Protein AF-A0A4Y1VG42-F1 (afdb_monomer)

Sequence (55 aa):
MSKIKKTIHVYSEGKYMGNIMYIYCIPSFSEEELEDEILRYFPNLKGKRWNLKFS

Radius of gyration: 11.28 Å; Cα contacts (8 Å, |Δi|>4): 71; chains: 1; bounding box: 31×24×23 Å

Nearest PDB structures (foldseek):
  6grq-assembly1_A  TM=6.156E-01  e=1.786E+00  Mus musculus
  2qdn-assembly1_A  TM=5.057E-01  e=1.458E+00  Mus musculus
  8k7r-assembly1_E  TM=5.308E-01  e=3.067E+00  Homo sapiens
  8w7p-assembly2_B  TM=3.248E-01  e=7.386E+00  Paenibacillus sp. FPU-7

Organism: Bacteroides uniformis (NCBI:txid820)

Foldseek 3Di:
DPPQFFKKFKFFPNHTPGIDGHPGHDDDDDPVRVVVVCCVVVVVCVVGDMDIDTD

Structure (mmCIF, N/CA/C/O backbone):
data_AF-A0A4Y1VG42-F1
#
_entry.id   AF-A0A4Y1VG42-F1
#
loop_
_atom_site.group_PDB
_atom_site.id
_atom_site.type_symbol
_atom_site.label_atom_id
_atom_site.label_alt_id
_atom_site.label_comp_id
_atom_site.label_asym_id
_atom_site.label_entity_id
_atom_site.label_seq_id
_atom_site.pdbx_PDB_ins_code
_atom_site.Cartn_x
_atom_site.Cartn_y
_atom_site.Cartn_z
_atom_site.occupancy
_atom_site.B_iso_or_equiv
_atom_site.auth_seq_id
_atom_site.auth_comp_id
_atom_site.auth_asym_id
_atom_site.auth_atom_id
_atom_site.pdbx_PDB_model_num
ATOM 1 N N . MET A 1 1 ? 21.708 -12.067 -0.203 1.00 45.88 1 MET A N 1
ATOM 2 C CA . MET A 1 1 ? 20.979 -11.642 -1.418 1.00 45.88 1 MET A CA 1
ATOM 3 C C . MET A 1 1 ? 19.732 -10.893 -0.980 1.00 45.88 1 MET A C 1
ATOM 5 O O . MET A 1 1 ? 18.842 -11.512 -0.410 1.00 45.88 1 MET A O 1
ATOM 9 N N . SER A 1 2 ? 19.692 -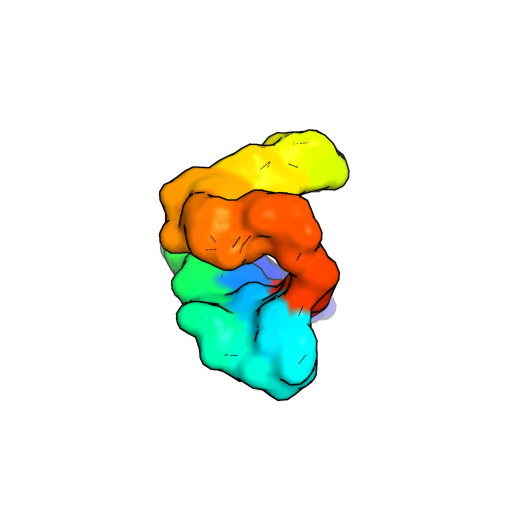9.571 -1.152 1.00 55.88 2 SER A N 1
ATOM 10 C CA . SER A 1 2 ? 18.486 -8.784 -0.876 1.00 55.88 2 SER A CA 1
ATOM 11 C C . SER A 1 2 ? 17.383 -9.260 -1.816 1.00 55.88 2 SER A C 1
ATOM 13 O O . SER A 1 2 ? 17.554 -9.204 -3.032 1.00 55.88 2 SER A O 1
ATOM 15 N N . LYS A 1 3 ? 16.285 -9.801 -1.276 1.00 63.31 3 LYS A N 1
ATOM 16 C CA . LYS A 1 3 ? 15.124 -10.152 -2.100 1.00 63.31 3 LYS A CA 1
ATOM 17 C C . LYS A 1 3 ? 14.658 -8.873 -2.788 1.00 63.31 3 LYS A C 1
ATOM 19 O O . LYS A 1 3 ? 14.392 -7.880 -2.112 1.00 63.31 3 LYS A O 1
ATOM 24 N N . ILE A 1 4 ? 14.628 -8.889 -4.118 1.00 77.12 4 ILE A N 1
ATOM 25 C CA . ILE A 1 4 ? 14.097 -7.780 -4.903 1.00 77.12 4 ILE A CA 1
ATOM 26 C C . ILE A 1 4 ? 12.622 -7.680 -4.543 1.00 77.12 4 ILE A C 1
ATOM 28 O O . ILE A 1 4 ? 11.853 -8.587 -4.860 1.00 77.12 4 ILE A O 1
ATOM 32 N N . LYS A 1 5 ? 12.256 -6.607 -3.843 1.00 82.62 5 LYS A N 1
ATOM 33 C CA . LYS A 1 5 ? 10.862 -6.319 -3.536 1.00 82.62 5 LYS A CA 1
ATOM 34 C C . LYS A 1 5 ? 10.188 -5.902 -4.835 1.00 82.62 5 LYS A C 1
ATOM 36 O O . LYS A 1 5 ? 10.692 -5.026 -5.543 1.00 82.62 5 LYS A O 1
ATOM 41 N N . LYS A 1 6 ? 9.090 -6.56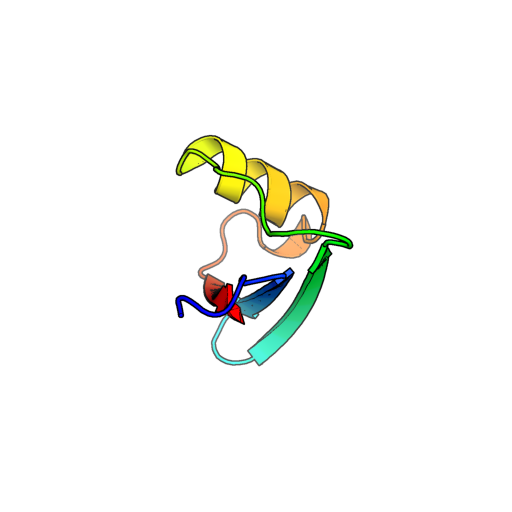5 -5.165 1.00 89.62 6 LYS A N 1
ATOM 42 C CA . LYS A 1 6 ? 8.316 -6.356 -6.395 1.00 89.62 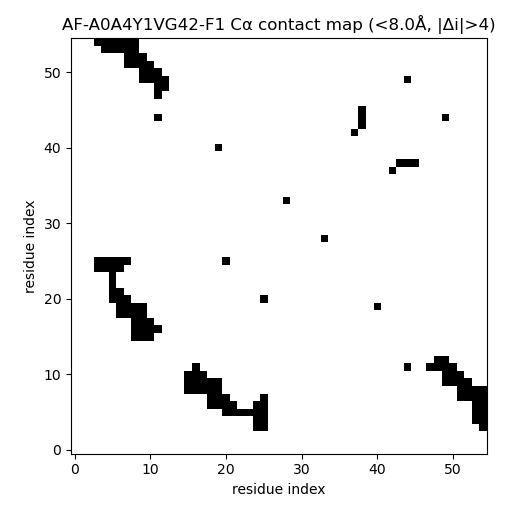6 LYS A CA 1
ATOM 43 C C . LYS A 1 6 ? 6.897 -5.919 -6.104 1.00 89.62 6 LYS A C 1
ATOM 45 O O . LYS A 1 6 ? 6.244 -5.398 -6.998 1.00 89.62 6 LYS A O 1
ATOM 50 N N . THR A 1 7 ? 6.426 -6.108 -4.878 1.00 90.88 7 THR A N 1
ATOM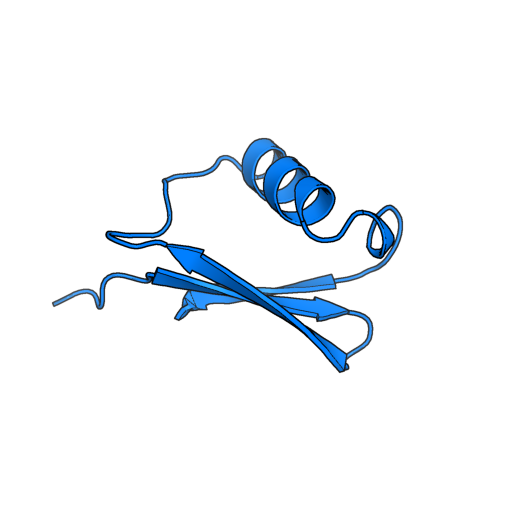 51 C CA . THR A 1 7 ? 5.032 -5.868 -4.540 1.00 90.88 7 THR A CA 1
ATOM 52 C C . THR A 1 7 ? 4.926 -4.913 -3.365 1.00 90.88 7 THR A C 1
ATOM 54 O O . THR A 1 7 ? 5.523 -5.130 -2.310 1.00 90.88 7 THR A O 1
ATOM 57 N N . ILE A 1 8 ? 4.128 -3.862 -3.532 1.00 93.25 8 ILE A N 1
ATOM 58 C CA . ILE A 1 8 ? 3.694 -2.995 -2.439 1.00 93.25 8 ILE A CA 1
ATOM 59 C C . ILE A 1 8 ? 2.294 -3.437 -2.039 1.00 93.25 8 ILE A C 1
ATOM 61 O O . ILE A 1 8 ? 1.352 -3.290 -2.810 1.00 93.25 8 ILE A O 1
ATOM 65 N N . HIS A 1 9 ? 2.151 -3.980 -0.838 1.00 93.56 9 HIS A N 1
ATOM 66 C CA . HIS A 1 9 ? 0.863 -4.293 -0.234 1.00 93.56 9 HIS A CA 1
ATOM 67 C C . HIS A 1 9 ? 0.355 -3.082 0.539 1.00 93.56 9 HIS A C 1
ATOM 69 O O . HIS A 1 9 ? 1.065 -2.553 1.396 1.00 93.56 9 HIS A O 1
ATOM 75 N N . VAL A 1 10 ? -0.879 -2.677 0.260 1.00 93.62 10 VAL A N 1
ATOM 76 C CA . VAL A 1 10 ? -1.508 -1.491 0.835 1.00 93.62 10 VAL A CA 1
ATOM 77 C C . VAL A 1 10 ? -2.603 -1.920 1.801 1.00 93.62 10 VAL A C 1
ATOM 79 O O . VAL A 1 10 ? -3.487 -2.711 1.464 1.00 93.62 10 VAL A O 1
ATOM 82 N N . TYR A 1 11 ? -2.549 -1.384 3.015 1.00 93.75 11 TYR A N 1
ATOM 83 C CA . TYR A 1 11 ? -3.530 -1.614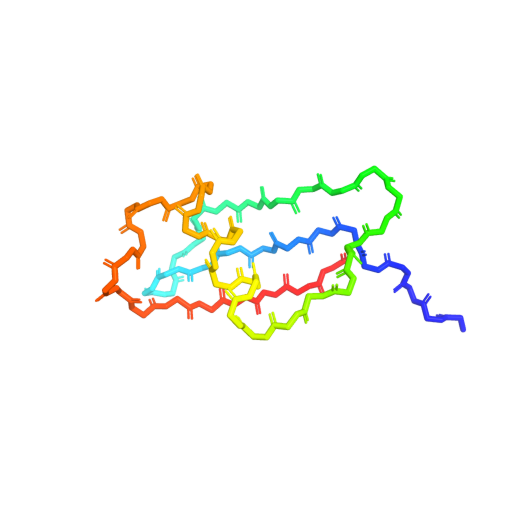 4.068 1.00 93.75 11 TYR A CA 1
ATOM 84 C C . TYR A 1 11 ? -4.093 -0.280 4.536 1.00 93.75 11 TYR A C 1
ATOM 86 O O . TYR A 1 11 ? -3.341 0.669 4.709 1.00 93.75 11 TYR A O 1
ATOM 94 N N . SER A 1 12 ? -5.384 -0.201 4.827 1.00 92.88 12 SER A N 1
ATOM 95 C CA . SER A 1 12 ? -5.987 0.969 5.470 1.00 92.88 12 SER A CA 1
ATOM 96 C C . SER A 1 12 ? -6.887 0.518 6.605 1.00 92.88 12 SER A C 1
ATOM 98 O O . SER A 1 12 ? -7.599 -0.474 6.470 1.00 92.88 12 SER A O 1
ATOM 100 N N . GLU A 1 13 ? -6.781 1.187 7.756 1.00 89.88 13 GLU A N 1
ATOM 101 C CA . GLU A 1 13 ? -7.536 0.842 8.974 1.00 89.88 13 GLU A CA 1
ATOM 102 C C . GLU A 1 13 ? -7.439 -0.653 9.356 1.00 89.88 13 GLU A C 1
ATOM 104 O O . GLU A 1 13 ? -8.404 -1.278 9.789 1.00 89.88 13 GLU A O 1
ATOM 109 N N . GLY A 1 14 ? -6.268 -1.262 9.138 1.00 87.31 14 GLY A N 1
ATOM 110 C CA . GLY A 1 14 ? -6.026 -2.686 9.404 1.00 87.31 14 GLY A CA 1
ATOM 111 C C . GLY A 1 14 ? -6.611 -3.657 8.367 1.00 87.31 14 GLY A C 1
ATOM 112 O O . GLY A 1 14 ? -6.398 -4.861 8.481 1.00 87.31 14 GLY A O 1
ATOM 113 N N . LYS A 1 15 ? -7.299 -3.165 7.332 1.00 92.12 15 LYS A N 1
ATOM 114 C CA . LYS A 1 15 ? -7.843 -3.970 6.229 1.00 92.12 15 LYS A CA 1
ATOM 115 C C . LYS A 1 15 ? -6.926 -3.926 5.014 1.00 92.12 15 LYS A C 1
ATOM 117 O O . LYS A 1 15 ? -6.376 -2.880 4.679 1.00 92.12 15 LYS A O 1
ATOM 122 N N . TYR A 1 16 ? -6.784 -5.061 4.337 1.00 92.50 16 TYR A N 1
ATOM 123 C CA . TYR A 1 16 ? -6.054 -5.138 3.074 1.00 92.50 16 TYR A CA 1
ATOM 124 C C . TYR A 1 16 ? -6.847 -4.445 1.964 1.00 92.50 16 TYR A C 1
ATOM 126 O O . TYR A 1 16 ? -8.005 -4.789 1.734 1.00 92.50 16 TYR A O 1
ATOM 134 N N . MET A 1 17 ? -6.232 -3.463 1.307 1.00 92.06 17 MET A N 1
ATOM 135 C CA . MET A 1 17 ? -6.852 -2.691 0.224 1.00 92.06 17 MET A CA 1
ATOM 136 C C . MET A 1 17 ? -6.469 -3.245 -1.146 1.00 92.06 17 MET A C 1
ATOM 138 O O . MET A 1 17 ? -7.274 -3.222 -2.070 1.00 92.06 17 MET A O 1
ATOM 142 N N . GLY A 1 18 ? -5.251 -3.770 -1.271 1.00 92.88 18 GLY A N 1
ATOM 143 C CA . GLY A 1 18 ? -4.750 -4.342 -2.512 1.00 92.88 18 GLY A CA 1
ATOM 144 C C . GLY A 1 18 ? -3.233 -4.301 -2.577 1.00 92.88 18 GLY A C 1
ATOM 145 O O . GLY A 1 18 ? -2.553 -4.043 -1.580 1.00 92.88 18 GLY A O 1
ATOM 146 N N . ASN A 1 19 ? -2.695 -4.551 -3.766 1.00 93.88 19 ASN A N 1
ATOM 147 C CA . ASN A 1 19 ? -1.268 -4.444 -4.011 1.00 93.88 19 ASN A CA 1
ATOM 148 C C . ASN A 1 19 ? -0.947 -3.835 -5.370 1.00 93.88 19 ASN A C 1
ATOM 150 O O . ASN A 1 19 ? -1.686 -4.008 -6.333 1.00 93.88 19 ASN A O 1
ATOM 154 N N . ILE A 1 20 ? 0.222 -3.207 -5.436 1.00 92.19 20 ILE A N 1
ATOM 155 C CA . ILE A 1 20 ? 0.859 -2.746 -6.666 1.00 92.19 20 ILE A CA 1
ATOM 156 C C . ILE A 1 20 ? 2.003 -3.710 -6.948 1.00 92.19 20 ILE A C 1
ATOM 158 O O . ILE A 1 20 ? 2.886 -3.881 -6.106 1.00 92.19 20 ILE A O 1
ATOM 162 N N . MET A 1 21 ? 1.958 -4.386 -8.093 1.00 90.94 21 MET A N 1
ATOM 163 C CA . MET A 1 21 ? 2.973 -5.357 -8.497 1.00 90.94 21 MET A CA 1
ATOM 164 C C . MET A 1 21 ? 3.808 -4.793 -9.645 1.00 90.94 21 MET A C 1
ATOM 166 O O . MET A 1 21 ? 3.271 -4.390 -10.672 1.00 90.94 21 MET A O 1
ATOM 170 N N . TYR A 1 22 ? 5.125 -4.820 -9.477 1.00 88.38 22 TYR A N 1
ATOM 171 C CA . TYR A 1 22 ? 6.106 -4.397 -10.465 1.00 88.38 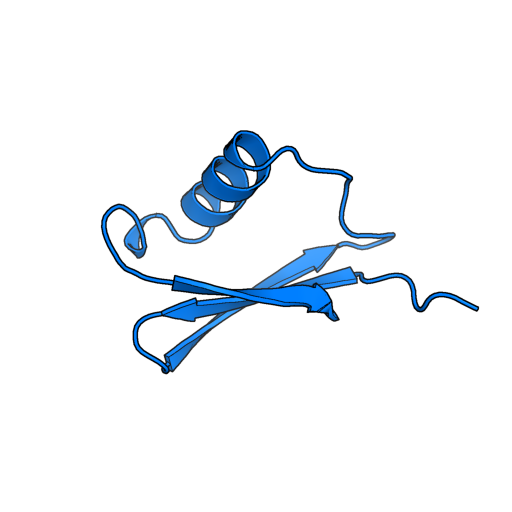22 TYR A CA 1
ATOM 172 C C . TYR A 1 22 ? 6.749 -5.616 -11.129 1.00 88.38 22 TYR A C 1
ATOM 174 O O . TYR A 1 22 ? 7.054 -6.618 -10.482 1.00 88.38 22 TYR A O 1
ATOM 182 N N . ILE A 1 23 ? 6.989 -5.521 -12.436 1.00 86.12 23 ILE A N 1
ATOM 183 C CA . ILE A 1 23 ? 7.546 -6.619 -13.242 1.00 86.12 23 ILE A CA 1
ATOM 184 C C . ILE A 1 23 ? 8.986 -6.944 -12.798 1.00 86.12 23 ILE A C 1
ATOM 186 O O . I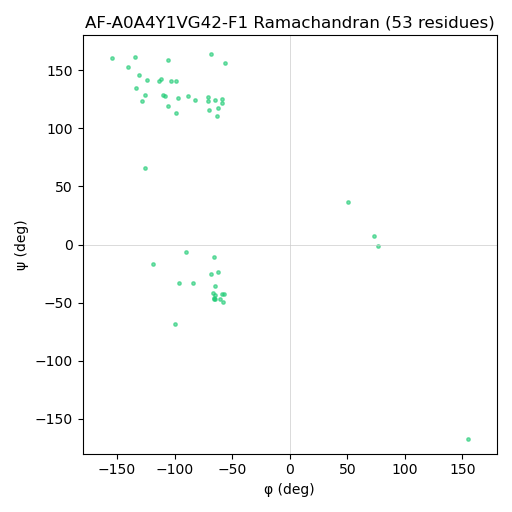LE A 1 23 ? 9.348 -8.107 -12.581 1.00 86.12 23 ILE A O 1
ATOM 190 N N . TYR A 1 24 ? 9.803 -5.903 -12.619 1.00 81.94 24 TYR A N 1
ATOM 191 C CA . TYR A 1 24 ? 11.228 -6.028 -12.312 1.00 81.94 24 TYR A CA 1
ATOM 192 C C . TYR A 1 24 ? 11.514 -5.838 -10.823 1.00 81.94 24 TYR A C 1
ATOM 194 O O . TYR A 1 24 ? 11.871 -6.796 -10.139 1.00 81.94 24 TYR A O 1
ATOM 202 N N . CYS A 1 25 ? 11.333 -4.620 -10.322 1.00 84.38 25 CYS A N 1
ATOM 203 C CA . CYS A 1 25 ? 11.500 -4.231 -8.928 1.00 84.38 25 CYS A CA 1
ATOM 204 C C . CYS A 1 25 ? 10.627 -3.010 -8.634 1.00 84.38 25 CYS A C 1
ATOM 206 O O . CYS A 1 25 ? 10.224 -2.302 -9.557 1.00 84.38 25 CYS A O 1
ATOM 208 N N . ILE A 1 26 ? 10.345 -2.775 -7.355 1.00 85.56 26 ILE A N 1
ATOM 209 C CA . ILE A 1 26 ? 9.760 -1.512 -6.906 1.00 85.56 26 ILE A CA 1
ATOM 210 C C . ILE A 1 26 ? 10.791 -0.405 -7.184 1.00 85.56 26 ILE A C 1
ATOM 212 O O . ILE A 1 26 ? 11.932 -0.540 -6.726 1.00 85.56 26 ILE A O 1
ATOM 216 N N . PRO A 1 27 ? 10.427 0.646 -7.940 1.00 85.50 27 PRO A N 1
ATOM 217 C CA . PRO A 1 27 ? 11.288 1.797 -8.156 1.00 85.50 27 PRO A CA 1
ATOM 218 C C . PRO A 1 27 ? 11.728 2.439 -6.840 1.00 85.50 27 PRO A C 1
ATOM 220 O O . PRO A 1 27 ? 11.062 2.323 -5.810 1.00 85.50 27 PRO A O 1
ATOM 223 N N . SER A 1 28 ? 12.854 3.143 -6.881 1.00 84.69 28 SER A N 1
ATOM 224 C CA . SER A 1 28 ? 13.217 4.049 -5.797 1.00 84.69 28 SER A CA 1
ATOM 225 C C . SER A 1 28 ? 12.258 5.233 -5.832 1.00 84.69 28 SER A C 1
ATOM 227 O O . SER A 1 28 ? 12.257 5.974 -6.809 1.00 84.69 28 SER A O 1
ATOM 229 N N . PHE A 1 29 ? 11.457 5.385 -4.784 1.00 86.75 29 PHE A N 1
ATOM 230 C CA . PHE A 1 29 ? 10.551 6.514 -4.611 1.00 86.75 29 PHE A CA 1
ATOM 231 C C . PHE A 1 29 ? 11.026 7.384 -3.454 1.00 86.75 29 PHE A C 1
ATOM 233 O O . PHE A 1 29 ? 11.472 6.868 -2.423 1.00 86.75 29 PHE A O 1
ATOM 240 N N . SER A 1 30 ? 10.874 8.692 -3.609 1.00 90.12 30 SER A N 1
ATOM 241 C CA . SER A 1 30 ? 10.811 9.621 -2.483 1.00 90.12 30 SER A CA 1
ATOM 242 C C . SER A 1 30 ? 9.513 9.399 -1.696 1.00 90.12 30 SER A C 1
ATOM 244 O O . SER A 1 30 ? 8.581 8.772 -2.197 1.00 90.12 30 SER A O 1
ATOM 246 N N . GLU A 1 31 ? 9.425 9.905 -0.465 1.00 87.62 31 GLU A N 1
ATOM 247 C CA . GLU A 1 31 ? 8.203 9.766 0.346 1.00 87.62 31 GLU A CA 1
ATOM 248 C C . GLU A 1 31 ? 6.971 10.358 -0.365 1.00 87.62 31 GLU A C 1
ATOM 250 O O . GLU A 1 31 ? 5.935 9.701 -0.437 1.00 87.62 31 GLU A O 1
ATOM 255 N N . GLU A 1 32 ? 7.133 11.530 -0.988 1.00 90.38 32 GLU A N 1
ATOM 256 C CA . GLU A 1 32 ? 6.095 12.205 -1.780 1.00 90.38 32 GLU A CA 1
ATOM 257 C C . GLU A 1 32 ? 5.708 11.408 -3.036 1.00 90.38 32 GLU A C 1
ATOM 259 O O . GLU A 1 32 ? 4.530 11.166 -3.277 1.00 90.38 32 GLU A O 1
ATOM 264 N N . GLU A 1 33 ? 6.690 10.922 -3.808 1.00 91.88 33 GLU A N 1
ATOM 265 C CA . GLU A 1 33 ? 6.428 10.131 -5.022 1.00 91.88 33 GLU A CA 1
ATOM 266 C C . GLU A 1 33 ? 5.741 8.801 -4.698 1.00 91.88 33 GLU A C 1
ATOM 268 O O . GLU A 1 33 ? 4.894 8.326 -5.455 1.00 91.88 33 GLU A O 1
ATOM 273 N N . LEU A 1 34 ? 6.104 8.190 -3.566 1.00 90.69 34 LEU A N 1
ATOM 274 C CA . LEU A 1 34 ? 5.460 6.980 -3.086 1.00 90.69 34 LEU A CA 1
ATOM 275 C C . LEU A 1 34 ? 4.007 7.271 -2.717 1.00 90.69 34 LEU A C 1
ATOM 277 O O . LEU A 1 34 ? 3.130 6.516 -3.122 1.00 90.69 34 LEU A O 1
ATOM 281 N N . GLU A 1 35 ? 3.744 8.347 -1.974 1.00 91.31 35 GLU A N 1
ATOM 282 C CA . GLU A 1 35 ? 2.383 8.767 -1.642 1.00 91.31 35 GLU A CA 1
ATOM 283 C C . GLU A 1 35 ? 1.553 9.032 -2.904 1.00 91.31 35 GLU A C 1
ATOM 285 O O . GLU A 1 35 ? 0.466 8.464 -3.030 1.00 91.31 35 GLU A O 1
ATOM 290 N N . ASP A 1 36 ? 2.068 9.804 -3.861 1.00 92.44 36 ASP A N 1
ATOM 291 C CA . ASP A 1 36 ? 1.382 10.082 -5.125 1.00 92.44 36 ASP A CA 1
ATOM 292 C C . ASP A 1 36 ? 1.084 8.799 -5.912 1.00 92.44 36 ASP A C 1
ATOM 294 O O . ASP A 1 36 ? -0.031 8.624 -6.407 1.00 92.44 36 ASP A O 1
ATOM 298 N N . GLU A 1 37 ? 2.028 7.856 -5.983 1.00 92.00 37 GLU A N 1
ATOM 299 C CA . GLU A 1 37 ? 1.814 6.570 -6.651 1.00 92.00 37 GLU A CA 1
ATOM 300 C C . GLU A 1 37 ? 0.746 5.735 -5.924 1.00 92.00 37 GLU A C 1
ATOM 302 O O . GLU A 1 37 ? -0.158 5.192 -6.564 1.00 92.00 37 GLU A O 1
ATOM 307 N N . ILE A 1 38 ? 0.769 5.664 -4.585 1.00 92.00 38 ILE A N 1
ATOM 308 C CA . ILE A 1 38 ? -0.284 4.975 -3.821 1.00 92.00 38 ILE A CA 1
ATOM 309 C C . ILE A 1 38 ? -1.642 5.631 -4.067 1.00 92.00 38 ILE A C 1
ATOM 311 O O . ILE A 1 38 ? -2.610 4.922 -4.342 1.00 92.00 38 ILE A O 1
ATOM 315 N N . LEU A 1 39 ? -1.735 6.959 -4.003 1.00 92.69 39 LEU A N 1
ATOM 316 C CA . LEU A 1 39 ? -2.983 7.693 -4.216 1.00 92.69 39 LEU A CA 1
ATOM 317 C C . LEU A 1 39 ? -3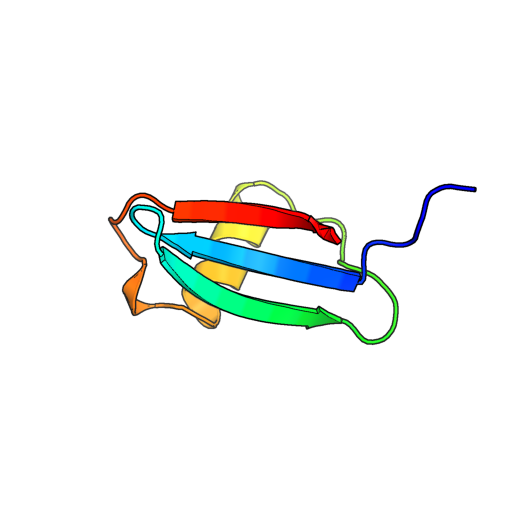.468 7.617 -5.669 1.00 92.69 39 LEU A C 1
ATOM 319 O O . LEU A 1 39 ? -4.673 7.693 -5.908 1.00 92.69 39 LEU A O 1
ATOM 323 N N . ARG A 1 40 ? -2.571 7.401 -6.636 1.00 93.50 40 ARG A N 1
ATOM 324 C CA . ARG A 1 40 ? -2.922 7.162 -8.040 1.00 93.50 40 ARG A CA 1
ATOM 325 C C . ARG A 1 40 ? -3.670 5.843 -8.233 1.00 93.50 40 ARG A C 1
ATOM 327 O O . ARG A 1 40 ? -4.642 5.815 -8.985 1.00 93.50 40 ARG A O 1
ATOM 334 N N . TYR A 1 41 ? -3.254 4.768 -7.558 1.00 92.06 41 TYR A N 1
ATOM 335 C CA . TYR A 1 41 ? -3.961 3.475 -7.605 1.00 92.06 41 TYR A CA 1
ATOM 336 C C . TYR A 1 41 ? -5.123 3.389 -6.613 1.00 92.06 41 TYR A C 1
ATOM 338 O O . TYR A 1 41 ? -6.135 2.749 -6.897 1.00 92.06 41 TYR A O 1
ATOM 346 N N . PHE A 1 42 ? -4.990 4.032 -5.456 1.00 91.62 42 PHE A N 1
ATOM 347 C CA . PHE A 1 42 ? -5.944 3.989 -4.353 1.00 91.62 42 PHE A CA 1
ATOM 348 C C . PHE A 1 42 ? -6.378 5.408 -3.947 1.00 91.62 42 PHE A C 1
ATOM 350 O O . PHE A 1 42 ? -6.119 5.849 -2.823 1.00 91.62 42 PHE A O 1
ATOM 357 N N . PRO A 1 43 ? -7.086 6.148 -4.823 1.00 91.19 43 PRO A N 1
ATOM 358 C CA . PRO A 1 43 ? -7.492 7.531 -4.544 1.00 91.19 43 PRO A CA 1
ATOM 359 C C . PRO A 1 43 ? -8.436 7.640 -3.339 1.00 91.19 43 PRO A C 1
ATOM 361 O O . PRO A 1 43 ? -8.501 8.667 -2.666 1.00 91.19 43 PRO A O 1
ATOM 364 N N . ASN A 1 44 ? -9.133 6.551 -3.014 1.00 90.06 44 ASN A N 1
ATOM 365 C CA . ASN A 1 44 ? -9.988 6.405 -1.837 1.00 90.06 44 ASN A CA 1
ATOM 366 C C . ASN A 1 44 ? -9.229 6.432 -0.495 1.00 90.06 44 ASN A C 1
ATOM 368 O O . ASN A 1 44 ? -9.872 6.491 0.558 1.00 90.06 44 ASN A O 1
ATOM 372 N N . LEU A 1 45 ? -7.895 6.357 -0.519 1.00 89.75 45 LEU A N 1
ATOM 373 C CA . LEU A 1 45 ? -7.032 6.449 0.659 1.00 89.75 45 LEU A CA 1
ATOM 374 C C . LEU A 1 45 ? -6.589 7.879 0.976 1.00 89.75 45 LEU A C 1
ATOM 376 O O . LEU A 1 45 ? -6.007 8.105 2.037 1.00 89.75 45 LEU A O 1
ATOM 380 N N . LYS A 1 46 ? -6.902 8.852 0.113 1.00 90.50 46 LYS A N 1
ATOM 381 C CA . LYS A 1 46 ? -6.576 10.258 0.355 1.00 90.50 46 LYS A CA 1
ATOM 382 C C . LYS A 1 46 ? -7.222 10.745 1.654 1.00 90.50 46 LYS A C 1
ATOM 384 O O . LYS A 1 46 ? -8.431 10.619 1.842 1.00 90.50 46 LYS A O 1
ATOM 389 N N . GLY A 1 47 ? -6.403 11.286 2.557 1.00 87.94 47 GLY A N 1
ATOM 390 C CA . GLY A 1 47 ? -6.842 11.755 3.876 1.00 87.94 47 GLY A CA 1
ATOM 391 C C . GLY A 1 47 ? -7.170 10.644 4.883 1.00 87.94 47 GLY A C 1
ATOM 392 O O . GLY A 1 47 ? -7.671 10.939 5.965 1.00 87.94 47 GLY A O 1
ATOM 393 N N . LYS A 1 48 ? -6.895 9.374 4.559 1.00 89.50 48 LYS A N 1
ATOM 394 C CA . LYS A 1 48 ? -7.026 8.242 5.483 1.00 89.50 48 LYS A CA 1
ATOM 395 C C . LYS A 1 48 ? -5.660 7.765 5.942 1.00 89.50 48 LYS A C 1
ATOM 397 O O . LYS A 1 4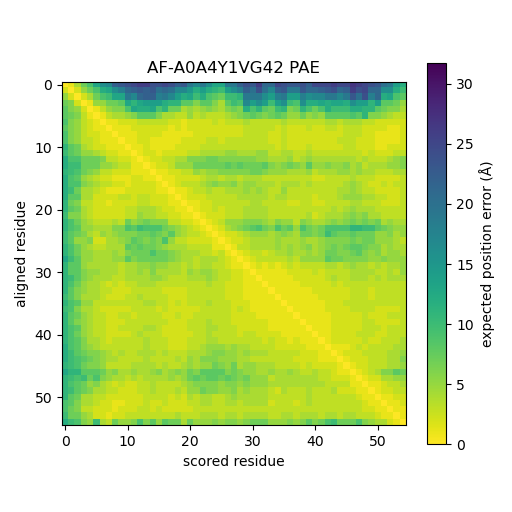8 ? -4.658 7.949 5.261 1.00 89.50 48 LYS A O 1
ATOM 402 N N . ARG A 1 49 ? -5.629 7.071 7.079 1.00 89.44 49 ARG A N 1
ATOM 403 C CA . ARG A 1 49 ? -4.418 6.393 7.542 1.00 89.44 49 ARG A CA 1
ATOM 404 C C . ARG A 1 49 ? -4.280 5.042 6.841 1.00 89.44 49 ARG A C 1
ATOM 406 O O . ARG A 1 49 ? -5.181 4.196 6.896 1.00 89.44 49 ARG A O 1
ATOM 413 N N . TRP A 1 50 ? -3.144 4.833 6.198 1.00 92.12 50 TRP A N 1
ATOM 414 C CA . TRP A 1 50 ? -2.793 3.588 5.528 1.00 92.12 50 TRP A CA 1
ATOM 415 C C . TRP A 1 50 ? -1.359 3.179 5.867 1.00 92.12 50 TRP A C 1
ATOM 417 O O . TRP A 1 50 ? -0.577 3.965 6.391 1.00 92.12 50 TRP A O 1
ATOM 427 N N . ASN A 1 51 ? -1.052 1.905 5.649 1.00 91.75 51 ASN A N 1
ATOM 428 C CA . ASN A 1 51 ? 0.244 1.294 5.904 1.00 91.75 51 ASN A CA 1
ATOM 429 C C . ASN A 1 51 ? 0.676 0.504 4.673 1.00 91.75 51 ASN A C 1
ATOM 431 O O . ASN A 1 51 ? -0.153 -0.121 4.004 1.00 91.75 51 ASN A O 1
ATOM 435 N N . LEU A 1 52 ? 1.982 0.485 4.424 1.00 92.00 52 LEU A N 1
ATOM 436 C CA . LEU A 1 52 ? 2.579 -0.231 3.306 1.00 92.00 52 LEU A CA 1
ATOM 437 C C . LEU A 1 52 ? 3.441 -1.384 3.807 1.00 92.00 52 LEU A C 1
ATOM 439 O O . LEU A 1 52 ? 4.178 -1.257 4.786 1.00 92.00 52 LEU A O 1
ATOM 443 N N . LYS A 1 53 ? 3.384 -2.511 3.101 1.00 91.06 53 LYS A N 1
ATOM 444 C CA . LYS A 1 53 ? 4.288 -3.642 3.305 1.00 91.06 53 LYS A CA 1
ATOM 445 C C . LYS A 1 53 ? 4.906 -4.035 1.973 1.00 91.06 53 LYS A C 1
ATOM 447 O O . LYS A 1 53 ? 4.200 -4.357 1.027 1.00 91.06 53 LYS A O 1
ATOM 452 N N . PHE A 1 54 ? 6.230 -4.041 1.918 1.00 89.44 54 PHE A N 1
ATOM 453 C CA . PHE A 1 54 ? 6.972 -4.355 0.702 1.00 89.44 54 PHE A CA 1
ATOM 454 C C . PHE A 1 54 ? 7.405 -5.824 0.710 1.00 89.44 54 PHE A C 1
ATOM 456 O O . PHE A 1 54 ? 8.058 -6.249 1.671 1.00 89.44 54 PHE A O 1
ATOM 463 N N . SER A 1 55 ? 7.071 -6.569 -0.347 1.00 84.44 55 SER A N 1
ATOM 464 C CA . SER A 1 55 ? 7.420 -7.985 -0.533 1.00 84.44 55 SER A CA 1
ATOM 465 C C . SER A 1 55 ? 8.172 -8.248 -1.827 1.00 84.44 55 SER A C 1
ATOM 467 O O . SER A 1 55 ? 7.982 -7.501 -2.814 1.00 84.44 55 SER A O 1
#

Solvent-accessible surface area (backbone atoms only — not comparable to full-atom values): 3414 Å² total; per-residue (Å²): 132,84,77,73,38,22,32,44,36,37,28,40,87,91,39,84,75,50,70,52,77,40,95,80,45,59,76,93,63,55,75,65,58,44,50,52,53,50,37,69,79,40,58,88,49,67,96,53,72,66,50,79,46,78,70

Mean predicted aligned error: 4.59 Å

Secondary structure (DSSP, 8-state):
------EEEEEETTEEEEEEE-SS------HHHHHHHHHHH-GGGTTS-EEEEE-

pLDDT: mean 87.94, std 8.76, range [45.88, 93.88]